Protein AF-A0ABD7RYA9-F1 (afdb_monomer)

pLDDT: mean 83.53, std 17.78, range [41.12, 98.0]

Secondary structure (DSSP, 8-state):
-PPP---GGG--EEEE--GGGGTSSSS----SEEES-HHHHHHHHHHHHGGG-EEEEPPTT-----

Structure (mmCIF, N/CA/C/O backbone):
data_AF-A0ABD7RYA9-F1
#
_entry.id   AF-A0ABD7RYA9-F1
#
loop_
_atom_site.group_PDB
_atom_site.id
_atom_site.type_symbol
_atom_site.label_atom_id
_atom_site.label_alt_id
_atom_site.label_comp_id
_atom_site.label_asym_id
_atom_site.label_entity_id
_atom_site.label_seq_id
_atom_site.pdbx_PDB_ins_code
_atom_site.Cartn_x
_atom_site.Cartn_y
_atom_site.Cartn_z
_atom_site.occupancy
_atom_site.B_iso_or_equiv
_atom_site.auth_seq_id
_atom_site.auth_comp_id
_atom_site.auth_asym_id
_atom_site.auth_atom_id
_atom_site.pdbx_PDB_model_num
ATOM 1 N N . MET A 1 1 ? 27.060 -11.730 6.286 1.00 41.12 1 MET A N 1
ATOM 2 C CA . MET A 1 1 ? 26.369 -11.819 4.987 1.00 41.12 1 MET A CA 1
ATOM 3 C C . MET A 1 1 ? 25.504 -10.584 4.904 1.00 41.12 1 MET A C 1
ATOM 5 O O . MET A 1 1 ? 24.606 -10.468 5.724 1.00 41.12 1 MET A O 1
ATOM 9 N N . SER A 1 2 ? 25.869 -9.617 4.067 1.00 47.31 2 SER A N 1
ATOM 10 C CA . SER A 1 2 ? 25.067 -8.402 3.898 1.00 47.31 2 SER A CA 1
ATOM 11 C C . SER A 1 2 ? 23.805 -8.773 3.130 1.00 47.31 2 SER A C 1
ATOM 13 O O . SER A 1 2 ? 23.902 -9.465 2.115 1.00 47.31 2 SER A O 1
ATOM 15 N N . GLU A 1 3 ? 22.639 -8.381 3.638 1.00 57.59 3 GLU A N 1
ATOM 16 C CA . GLU A 1 3 ? 21.382 -8.498 2.899 1.00 57.59 3 GLU A CA 1
ATOM 17 C C . GLU A 1 3 ? 21.542 -7.802 1.540 1.00 57.59 3 GLU A C 1
ATOM 19 O O . GLU A 1 3 ? 22.237 -6.781 1.461 1.00 57.59 3 GLU A O 1
ATOM 24 N N . PRO A 1 4 ? 20.979 -8.355 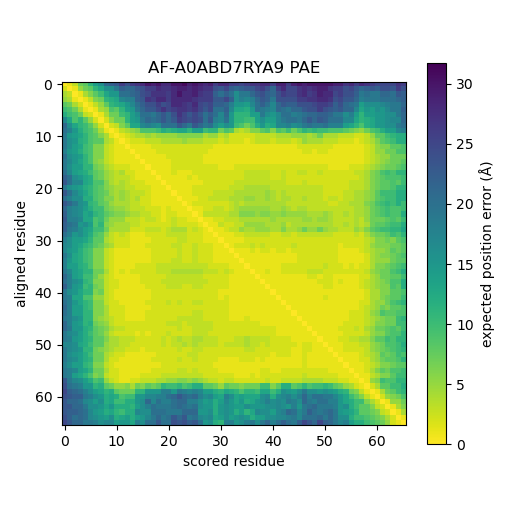0.449 1.00 47.78 4 PRO A N 1
ATOM 25 C CA . PRO A 1 4 ? 21.025 -7.669 -0.827 1.00 47.78 4 PRO A CA 1
ATOM 26 C C . PRO A 1 4 ? 20.321 -6.330 -0.631 1.00 47.78 4 PRO A C 1
ATOM 28 O O . PRO A 1 4 ? 19.145 -6.298 -0.271 1.00 47.78 4 PRO A O 1
ATOM 31 N N . ALA A 1 5 ? 21.051 -5.232 -0.828 1.00 54.25 5 ALA A N 1
ATOM 32 C CA . ALA A 1 5 ? 20.454 -3.914 -0.908 1.00 54.25 5 ALA A CA 1
ATOM 33 C C . ALA A 1 5 ? 19.475 -3.964 -2.084 1.00 54.25 5 ALA A C 1
ATOM 35 O O . ALA A 1 5 ? 19.885 -3.942 -3.244 1.00 54.25 5 ALA A O 1
ATOM 36 N N . VAL A 1 6 ? 18.191 -4.160 -1.785 1.00 51.16 6 VAL A N 1
ATOM 37 C CA . VAL A 1 6 ? 17.135 -4.072 -2.781 1.00 51.16 6 VAL A CA 1
ATOM 38 C C . VAL A 1 6 ? 17.170 -2.629 -3.240 1.00 51.16 6 VAL A C 1
ATOM 40 O O . VAL A 1 6 ? 16.820 -1.725 -2.486 1.00 51.16 6 VAL A O 1
ATOM 43 N N . GLU A 1 7 ? 17.696 -2.409 -4.440 1.00 53.06 7 GLU A N 1
ATOM 44 C CA . GLU A 1 7 ? 17.750 -1.091 -5.046 1.00 53.06 7 GLU A CA 1
ATOM 45 C C . GLU A 1 7 ? 16.306 -0.582 -5.148 1.00 53.06 7 GLU A C 1
ATOM 47 O O . GLU A 1 7 ? 15.530 -1.019 -5.999 1.00 53.06 7 GLU A O 1
ATOM 52 N N . VAL A 1 8 ? 15.929 0.326 -4.242 1.00 54.78 8 VAL A N 1
ATOM 53 C CA . VAL A 1 8 ? 14.599 0.963 -4.194 1.00 54.78 8 VAL A CA 1
ATOM 54 C C . VAL A 1 8 ? 14.266 1.620 -5.546 1.00 54.78 8 VAL A C 1
ATOM 56 O O . VAL A 1 8 ? 13.104 1.721 -5.913 1.00 54.78 8 VAL A O 1
ATOM 59 N N . SER A 1 9 ? 15.301 1.925 -6.338 1.00 60.69 9 SER A N 1
ATOM 60 C CA . SER A 1 9 ? 15.287 2.291 -7.762 1.00 60.69 9 SER A CA 1
ATOM 61 C C . SER A 1 9 ? 14.303 1.491 -8.637 1.00 60.69 9 SER A C 1
ATOM 63 O O . SER A 1 9 ? 13.676 2.061 -9.529 1.00 60.69 9 SER A O 1
ATOM 65 N N . ALA A 1 10 ? 14.115 0.189 -8.388 1.00 78.25 10 ALA A N 1
ATOM 66 C CA . ALA A 1 10 ? 13.224 -0.632 -9.212 1.00 78.25 10 ALA A CA 1
ATOM 67 C C . ALA A 1 10 ? 11.733 -0.482 -8.858 1.00 78.25 10 ALA A C 1
ATOM 69 O O . ALA A 1 10 ? 10.876 -0.813 -9.679 1.00 78.25 10 ALA A O 1
ATOM 70 N N . TYR A 1 11 ? 11.404 -0.007 -7.654 1.00 87.19 11 TYR A N 1
ATOM 71 C CA . TYR A 1 11 ? 10.033 0.059 -7.157 1.00 87.19 11 TYR A CA 1
ATOM 72 C C . TYR A 1 11 ? 9.552 1.503 -7.105 1.00 87.19 11 TYR A C 1
ATOM 74 O O . TYR A 1 11 ? 9.956 2.284 -6.252 1.00 87.19 11 TYR A O 1
ATOM 82 N N . ARG A 1 12 ? 8.651 1.841 -8.024 1.00 91.50 12 ARG A N 1
ATOM 83 C CA . ARG A 1 12 ? 8.144 3.202 -8.209 1.00 91.50 12 ARG A CA 1
ATOM 84 C C . ARG A 1 12 ? 6.801 3.442 -7.545 1.00 91.50 12 ARG A C 1
ATOM 86 O O . ARG A 1 12 ? 6.374 4.580 -7.488 1.00 91.50 12 ARG A O 1
ATOM 93 N N . PHE A 1 13 ? 6.116 2.406 -7.069 1.00 94.31 13 PHE A N 1
ATOM 94 C CA . PHE A 1 13 ? 4.753 2.533 -6.559 1.00 94.31 13 PHE A CA 1
ATOM 95 C C . PHE A 1 13 ? 4.589 1.834 -5.214 1.00 94.31 13 PHE A C 1
ATOM 97 O O . PHE A 1 13 ? 4.879 0.645 -5.084 1.00 94.31 13 PHE A O 1
ATOM 104 N N . ALA A 1 14 ? 4.065 2.556 -4.230 1.00 95.19 14 ALA A N 1
ATOM 105 C CA . 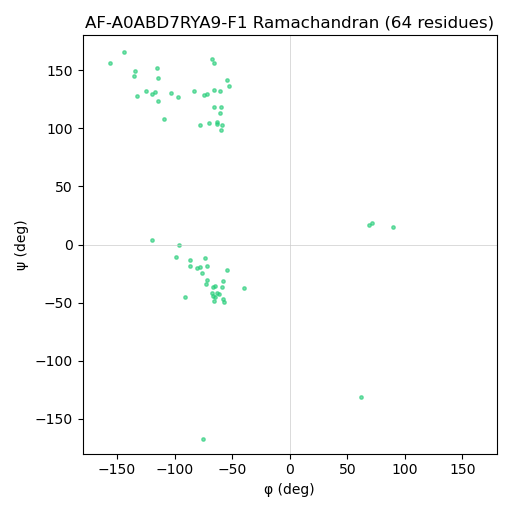ALA A 1 14 ? 3.706 2.042 -2.918 1.00 95.19 14 ALA A CA 1
ATOM 106 C C . ALA A 1 14 ? 2.190 1.846 -2.808 1.00 95.19 14 ALA A C 1
ATOM 108 O O . ALA A 1 14 ? 1.414 2.750 -3.115 1.00 95.19 14 ALA A O 1
ATOM 109 N N . LEU A 1 15 ? 1.771 0.664 -2.354 1.00 96.81 15 LEU A N 1
ATOM 110 C CA . LEU A 1 15 ? 0.377 0.334 -2.067 1.00 96.81 15 LEU A CA 1
ATOM 111 C C . LEU A 1 15 ? 0.091 0.499 -0.572 1.00 96.81 15 LEU A C 1
ATOM 113 O O . LEU A 1 15 ? 0.727 -0.149 0.253 1.00 96.81 15 LEU A O 1
ATOM 117 N N . TYR A 1 16 ? -0.933 1.272 -0.236 1.00 96.56 16 TYR A N 1
ATOM 118 C CA . TYR A 1 16 ? -1.453 1.459 1.115 1.00 96.56 16 TYR A CA 1
ATOM 119 C C . TYR A 1 16 ? -2.883 0.916 1.225 1.00 96.56 16 TYR A C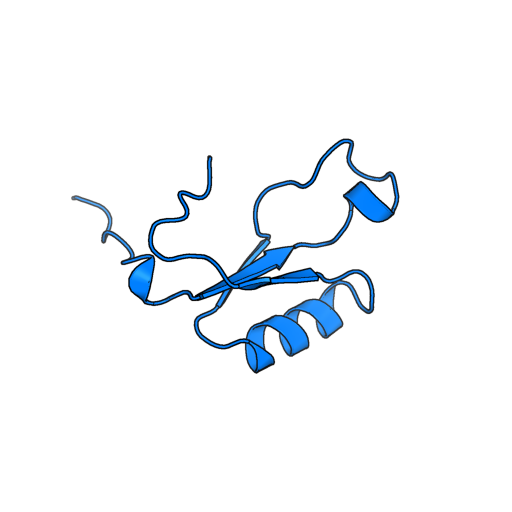 1
ATOM 121 O O . TYR A 1 16 ? -3.642 0.901 0.252 1.00 96.56 16 TYR A O 1
ATOM 129 N N . SER A 1 17 ? -3.261 0.479 2.428 1.00 94.38 17 SER A N 1
ATOM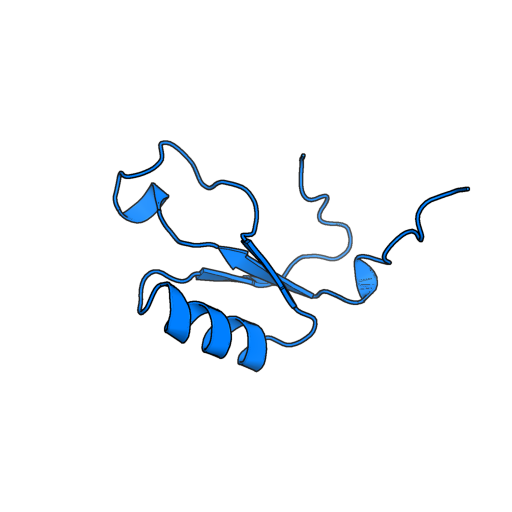 130 C CA . SER A 1 17 ? -4.594 -0.072 2.716 1.00 94.38 17 SER A CA 1
ATOM 131 C C . SER A 1 17 ? -5.692 0.986 2.876 1.00 94.38 17 SER A C 1
ATOM 133 O O . SER A 1 17 ? -6.868 0.639 2.807 1.00 94.38 17 SER A O 1
ATOM 135 N N . GLY A 1 18 ? -5.323 2.248 3.132 1.00 93.06 18 GLY A N 1
ATOM 136 C CA . GLY A 1 18 ? -6.262 3.350 3.375 1.00 93.06 18 GLY A CA 1
ATOM 137 C C . GLY A 1 18 ? -6.995 3.281 4.723 1.00 93.06 18 GLY A C 1
ATOM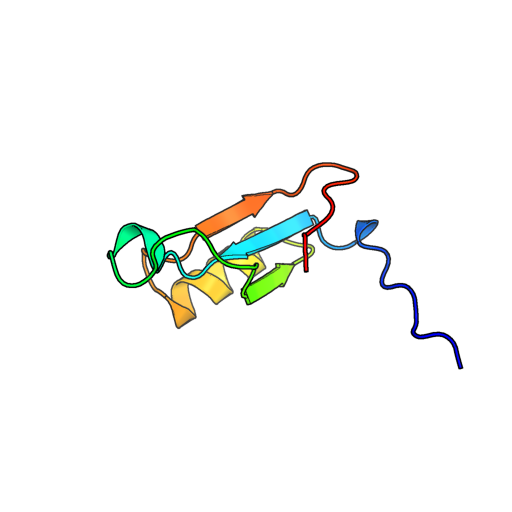 138 O O . GLY A 1 18 ? -8.044 3.905 4.884 1.00 93.06 18 GLY A O 1
ATOM 139 N N . ALA A 1 19 ? -6.484 2.512 5.692 1.00 93.25 19 ALA A N 1
ATOM 140 C CA . ALA A 1 19 ? -7.118 2.312 6.998 1.00 93.25 19 ALA A CA 1
ATOM 141 C C . ALA A 1 19 ? -7.346 3.622 7.781 1.00 93.25 19 ALA A C 1
ATOM 143 O O . ALA A 1 19 ? -8.333 3.743 8.510 1.00 93.25 19 ALA A O 1
ATOM 144 N N . GLU A 1 20 ? -6.481 4.622 7.603 1.00 93.44 20 GLU A N 1
ATOM 145 C CA . GLU A 1 20 ? -6.601 5.939 8.231 1.00 93.44 20 GLU A CA 1
ATOM 146 C C . GLU A 1 20 ? -7.847 6.691 7.750 1.00 93.44 20 GLU A C 1
ATOM 148 O O . GLU A 1 20 ? -8.54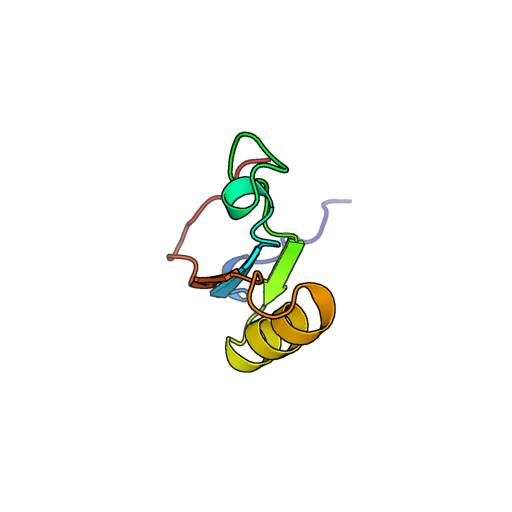2 7.343 8.528 1.00 93.44 20 GLU A O 1
ATOM 153 N N . ARG A 1 21 ? -8.208 6.519 6.475 1.00 89.88 21 ARG A N 1
ATOM 154 C CA . ARG A 1 21 ? -9.377 7.168 5.861 1.00 89.88 21 ARG A CA 1
ATOM 155 C C . ARG A 1 21 ? -10.698 6.582 6.357 1.00 89.88 21 ARG A C 1
ATOM 157 O O . ARG A 1 21 ? -11.739 7.217 6.219 1.00 89.88 21 ARG A O 1
ATOM 164 N N . LEU A 1 22 ? -10.644 5.386 6.939 1.00 89.94 22 LEU A N 1
ATOM 165 C CA . LEU A 1 22 ? -11.771 4.698 7.564 1.00 89.94 22 LEU A CA 1
ATOM 166 C C . LEU A 1 22 ? -11.835 4.921 9.083 1.00 89.94 22 LEU A C 1
ATOM 168 O O . LEU A 1 22 ? -12.719 4.375 9.738 1.00 89.94 22 LEU A O 1
ATOM 172 N N . GLY A 1 23 ? -10.897 5.683 9.660 1.00 93.50 23 GLY A N 1
ATOM 173 C CA . GLY A 1 23 ? -10.783 5.855 11.110 1.00 93.50 23 GLY A CA 1
ATOM 174 C C . GLY A 1 23 ? -10.330 4.591 11.851 1.00 93.50 23 GLY A C 1
ATOM 175 O O . GLY A 1 23 ? -10.510 4.498 13.062 1.00 93.50 23 GLY A O 1
ATOM 176 N N . LEU A 1 24 ? -9.760 3.611 11.137 1.00 91.88 24 LEU A N 1
ATOM 177 C CA . LEU A 1 24 ? -9.228 2.371 11.716 1.00 91.88 24 LEU A CA 1
ATOM 178 C C . LEU A 1 24 ? -7.773 2.524 12.183 1.00 91.88 24 LEU A C 1
ATOM 180 O O . LEU A 1 24 ? -7.294 1.722 12.981 1.00 91.88 24 LEU A O 1
ATOM 184 N N . ALA A 1 25 ? -7.080 3.551 11.690 1.00 92.62 25 ALA A N 1
ATOM 185 C CA . ALA A 1 25 ? -5.741 3.945 12.108 1.00 92.62 25 ALA A CA 1
ATOM 186 C C . ALA A 1 25 ? -5.685 5.465 12.319 1.00 92.62 25 ALA A C 1
ATOM 188 O O . ALA A 1 25 ? -6.404 6.213 11.659 1.00 92.62 25 ALA A O 1
ATOM 189 N N . ALA A 1 26 ? -4.832 5.917 13.243 1.00 91.31 26 ALA A N 1
ATOM 190 C CA . ALA A 1 26 ? -4.659 7.342 13.529 1.00 91.31 26 ALA A CA 1
ATOM 191 C C . ALA A 1 26 ? -3.908 8.082 12.408 1.00 91.31 26 ALA A C 1
ATOM 193 O O . ALA A 1 26 ? -4.158 9.260 12.168 1.00 91.31 26 ALA A O 1
ATOM 194 N N . GLU A 1 27 ? -3.006 7.386 11.719 1.00 91.88 27 GLU A N 1
ATOM 195 C CA . GLU A 1 27 ? -2.181 7.924 10.644 1.00 91.88 27 GLU A CA 1
ATOM 196 C C . GLU A 1 27 ? -1.962 6.881 9.547 1.00 91.88 27 GLU A C 1
ATOM 198 O O . GLU A 1 27 ? -2.229 5.687 9.730 1.00 91.88 27 GLU A O 1
ATOM 203 N N . ARG A 1 28 ? -1.476 7.342 8.391 1.00 88.56 28 ARG A N 1
ATOM 204 C CA . ARG A 1 28 ? -1.060 6.453 7.309 1.00 88.56 28 ARG A CA 1
ATOM 205 C C . ARG A 1 28 ? 0.153 5.648 7.769 1.00 88.56 28 ARG A C 1
ATOM 207 O O . ARG A 1 28 ? 1.197 6.217 8.066 1.00 88.56 28 ARG A O 1
ATOM 214 N N . GLY A 1 29 ? -0.000 4.328 7.811 1.00 86.94 29 GLY A N 1
ATOM 215 C CA . GLY A 1 29 ? 1.094 3.409 8.119 1.00 86.94 29 GLY A CA 1
ATOM 216 C C . GLY A 1 29 ? 2.068 3.226 6.953 1.00 86.94 29 GLY A C 1
ATOM 217 O O . 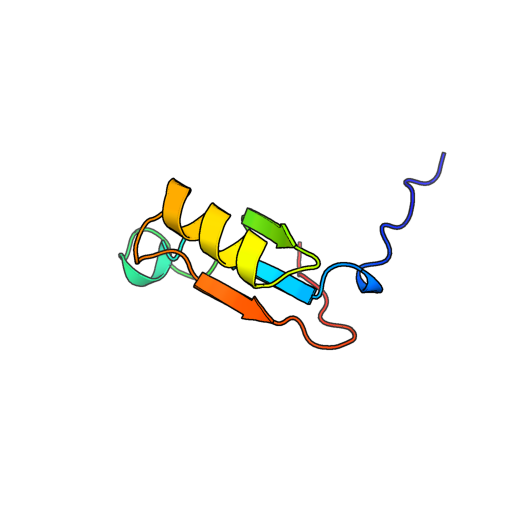GLY A 1 29 ? 2.020 3.939 5.950 1.00 86.94 29 GLY A O 1
ATOM 218 N N . GLN A 1 30 ? 2.933 2.221 7.065 1.00 90.56 30 GLN A N 1
ATOM 219 C CA . GLN A 1 30 ? 3.840 1.838 5.984 1.00 90.56 30 GLN A CA 1
ATOM 220 C C . GLN A 1 30 ? 3.100 1.290 4.756 1.00 90.56 30 GLN A C 1
ATOM 222 O O . GLN A 1 30 ? 1.984 0.770 4.883 1.00 90.56 30 GLN A O 1
ATOM 227 N N . PRO A 1 31 ? 3.729 1.359 3.566 1.00 93.94 31 PRO A N 1
ATOM 228 C CA . PRO A 1 31 ? 3.255 0.615 2.412 1.00 93.94 31 PRO A CA 1
ATOM 229 C C . PRO A 1 31 ? 3.097 -0.867 2.752 1.00 93.94 31 PRO A C 1
ATOM 231 O O . PRO A 1 31 ? 3.979 -1.484 3.344 1.00 93.94 31 PRO A O 1
ATOM 234 N N . ILE A 1 32 ? 1.991 -1.456 2.315 1.00 94.38 32 ILE A N 1
ATOM 235 C CA . ILE A 1 32 ? 1.752 -2.897 2.412 1.00 94.38 32 ILE A CA 1
ATOM 236 C C . ILE A 1 32 ? 2.616 -3.657 1.400 1.00 94.38 32 ILE A C 1
ATOM 238 O O . ILE A 1 32 ? 3.037 -4.783 1.655 1.00 94.38 32 ILE A O 1
ATOM 242 N N . ALA A 1 33 ? 2.853 -3.057 0.233 1.00 94.50 33 ALA A N 1
ATOM 243 C CA . ALA A 1 33 ? 3.671 -3.636 -0.822 1.00 94.50 33 ALA A CA 1
ATOM 244 C C . ALA A 1 33 ? 4.241 -2.549 -1.737 1.00 94.50 33 ALA A C 1
ATOM 246 O O . ALA A 1 33 ? 3.663 -1.467 -1.871 1.00 94.50 33 ALA A O 1
ATOM 247 N N . LEU A 1 34 ? 5.351 -2.879 -2.395 1.00 94.12 34 LEU A N 1
ATOM 248 C CA . LEU A 1 34 ? 6.010 -2.042 -3.389 1.00 94.12 34 LEU A CA 1
ATOM 249 C C . LEU A 1 34 ? 5.953 -2.709 -4.764 1.00 94.12 34 LEU A C 1
ATOM 251 O O . LEU A 1 34 ? 6.076 -3.929 -4.882 1.00 94.12 34 LEU A O 1
ATOM 255 N N . PHE A 1 35 ? 5.782 -1.902 -5.805 1.00 94.31 35 PHE A N 1
ATOM 256 C CA . PHE A 1 35 ? 5.639 -2.353 -7.183 1.00 94.31 35 PHE A CA 1
ATOM 257 C C . PHE A 1 35 ? 6.487 -1.505 -8.128 1.00 94.31 35 PHE A C 1
ATOM 259 O O . PHE A 1 35 ? 6.620 -0.294 -7.963 1.00 94.31 35 PHE A O 1
ATOM 266 N N . ALA A 1 36 ? 7.030 -2.151 -9.155 1.00 93.19 36 ALA A N 1
ATOM 267 C CA . ALA A 1 36 ? 7.674 -1.468 -10.274 1.00 93.19 36 ALA A CA 1
ATOM 268 C C . ALA A 1 36 ? 6.651 -0.856 -11.254 1.00 93.19 36 ALA A C 1
ATOM 270 O O . ALA A 1 36 ? 6.965 0.100 -11.954 1.00 93.19 36 ALA A O 1
ATOM 271 N N . ASP A 1 37 ? 5.431 -1.404 -11.289 1.00 94.12 37 ASP A N 1
ATOM 272 C CA . ASP A 1 37 ? 4.375 -1.076 -12.250 1.00 94.12 37 ASP A CA 1
ATOM 273 C C . ASP A 1 37 ? 3.076 -0.652 -11.548 1.00 94.12 37 ASP A C 1
ATOM 275 O O . ASP A 1 37 ? 2.576 -1.337 -10.647 1.00 94.12 37 ASP A O 1
ATOM 279 N N . GLU A 1 38 ? 2.504 0.464 -11.996 1.00 95.62 38 GLU A N 1
ATOM 280 C CA . GLU A 1 38 ? 1.304 1.059 -11.408 1.00 95.62 38 GLU A CA 1
ATOM 281 C C . GLU A 1 38 ? 0.066 0.181 -11.611 1.00 95.62 38 GLU A C 1
ATOM 283 O O . GLU A 1 38 ? -0.748 0.016 -10.698 1.00 95.62 38 GLU A O 1
ATOM 288 N N . ALA A 1 39 ? -0.093 -0.400 -12.805 1.00 97.31 39 ALA A N 1
ATOM 289 C CA . ALA A 1 39 ? -1.275 -1.185 -13.144 1.00 97.31 39 ALA A CA 1
ATOM 290 C C . ALA A 1 39 ? -1.381 -2.425 -12.248 1.00 97.31 39 ALA A C 1
ATOM 292 O O . ALA A 1 39 ? -2.455 -2.739 -11.726 1.00 97.31 39 ALA A O 1
ATOM 293 N N . THR A 1 40 ? -0.248 -3.080 -12.004 1.00 97.06 40 THR A N 1
ATOM 294 C CA . THR A 1 40 ? -0.132 -4.219 -11.095 1.00 97.06 40 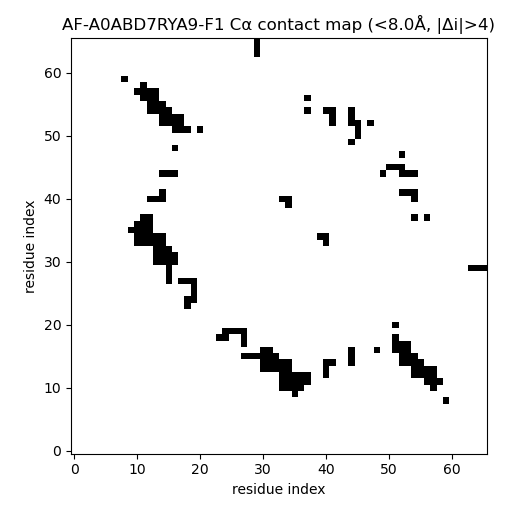THR A CA 1
ATOM 295 C C . THR A 1 40 ? -0.418 -3.808 -9.651 1.00 97.06 40 THR A C 1
ATOM 297 O O . THR A 1 40 ? -1.210 -4.479 -8.984 1.00 97.06 40 THR A O 1
ATOM 300 N N . ALA A 1 41 ? 0.138 -2.683 -9.183 1.00 97.12 41 ALA A N 1
ATOM 301 C CA . ALA A 1 41 ? -0.131 -2.149 -7.845 1.00 97.12 41 ALA A CA 1
ATOM 302 C C . ALA A 1 41 ? -1.629 -1.886 -7.625 1.00 97.12 41 ALA A C 1
ATOM 304 O O . ALA A 1 41 ? -2.210 -2.320 -6.627 1.00 97.12 41 ALA A O 1
ATOM 305 N N . ARG A 1 42 ? -2.284 -1.233 -8.594 1.00 97.44 42 ARG A N 1
ATOM 306 C CA . ARG A 1 42 ? -3.720 -0.921 -8.547 1.00 97.44 42 ARG A CA 1
ATOM 307 C C . ARG A 1 42 ? -4.580 -2.175 -8.602 1.00 97.44 42 ARG A C 1
ATOM 309 O O . ARG A 1 42 ? -5.535 -2.287 -7.835 1.00 97.44 42 ARG A O 1
ATOM 316 N N . ALA A 1 43 ? -4.256 -3.124 -9.478 1.00 98.00 43 ALA A N 1
ATOM 317 C CA . ALA A 1 43 ? -4.985 -4.385 -9.576 1.00 98.00 43 ALA A CA 1
ATOM 318 C C . ALA A 1 43 ? -4.894 -5.186 -8.268 1.00 98.00 43 ALA A C 1
ATOM 320 O O . ALA A 1 43 ? -5.904 -5.703 -7.784 1.00 98.00 43 ALA A O 1
ATOM 321 N N . HIS A 1 44 ? -3.701 -5.239 -7.671 1.00 97.44 44 HIS A N 1
ATOM 322 C CA . HIS A 1 44 ? -3.469 -5.912 -6.400 1.00 97.44 44 HIS A CA 1
ATOM 323 C C . HIS A 1 44 ? -4.213 -5.223 -5.251 1.00 97.44 44 HIS A C 1
ATOM 325 O O . HIS A 1 44 ? -4.959 -5.873 -4.518 1.00 97.44 44 HIS A O 1
ATOM 331 N N . GLY A 1 45 ? -4.086 -3.898 -5.145 1.00 97.44 45 GLY A N 1
ATOM 332 C CA . GLY A 1 45 ? -4.784 -3.095 -4.147 1.00 97.44 45 GLY A CA 1
ATOM 333 C C . GLY A 1 45 ? -6.297 -3.255 -4.231 1.00 97.44 45 GLY A C 1
ATOM 334 O O . GLY A 1 45 ? -6.933 -3.594 -3.235 1.00 97.44 45 GLY A O 1
ATOM 335 N N . ARG A 1 46 ? -6.875 -3.124 -5.431 1.00 96.94 46 ARG A N 1
ATOM 336 C CA . ARG A 1 46 ? -8.320 -3.284 -5.648 1.00 96.94 46 ARG A CA 1
ATOM 337 C C . ARG A 1 46 ? -8.821 -4.664 -5.231 1.00 96.94 46 ARG A C 1
ATOM 339 O O . ARG A 1 46 ? -9.931 -4.781 -4.721 1.00 96.94 46 ARG A O 1
ATOM 346 N N . ARG A 1 47 ? -8.020 -5.711 -5.442 1.00 97.50 47 ARG A N 1
ATOM 347 C CA . ARG A 1 47 ? -8.370 -7.073 -5.028 1.00 97.50 47 ARG A CA 1
ATOM 348 C C . ARG A 1 47 ? -8.429 -7.224 -3.503 1.00 97.50 47 ARG A C 1
ATOM 350 O O . ARG A 1 47 ? -9.266 -7.985 -3.030 1.00 97.50 47 ARG A O 1
ATOM 357 N N . LEU A 1 48 ? -7.550 -6.553 -2.758 1.00 95.81 48 LEU A N 1
ATOM 358 C CA . LEU A 1 48 ? -7.446 -6.704 -1.301 1.00 95.81 48 LEU A CA 1
ATOM 359 C C . LEU A 1 48 ? -8.318 -5.717 -0.521 1.00 95.81 48 LEU A C 1
ATOM 361 O O . LEU A 1 48 ? -8.994 -6.112 0.424 1.00 95.81 48 LEU A O 1
ATOM 365 N N . TYR A 1 49 ? -8.300 -4.447 -0.918 1.00 94.25 49 TYR A N 1
ATOM 366 C CA . TYR A 1 49 ? -8.897 -3.342 -0.163 1.00 94.25 49 TYR A CA 1
ATOM 367 C C . TYR A 1 49 ? -9.994 -2.611 -0.947 1.00 94.25 49 TYR A C 1
ATOM 369 O O . TYR A 1 49 ? -10.549 -1.625 -0.468 1.00 94.25 49 TYR A O 1
ATOM 377 N N . GLY A 1 50 ? -10.338 -3.081 -2.151 1.00 94.19 50 GLY A N 1
ATOM 378 C CA . GLY A 1 50 ? -11.395 -2.481 -2.960 1.00 94.19 50 GLY A CA 1
ATOM 379 C C . GLY A 1 50 ? -11.080 -1.036 -3.339 1.00 94.19 50 GLY A C 1
ATOM 380 O O . GLY A 1 50 ? -9.993 -0.733 -3.827 1.00 94.19 50 GLY A O 1
ATOM 381 N N . GLU A 1 51 ? -12.045 -0.145 -3.130 1.00 93.50 51 GLU A N 1
ATOM 382 C CA . GLU A 1 51 ? -11.904 1.292 -3.398 1.00 93.50 51 GLU A CA 1
ATOM 383 C C . GLU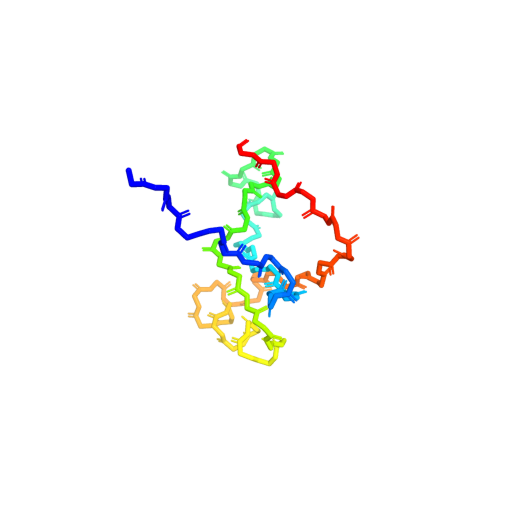 A 1 51 ? -11.023 2.035 -2.381 1.00 93.50 51 GLU A C 1
ATOM 385 O O . GLU A 1 51 ? -10.638 3.176 -2.625 1.00 93.50 51 GLU A O 1
ATOM 390 N N . PHE A 1 52 ? -10.687 1.394 -1.257 1.00 93.44 52 PHE A N 1
ATOM 391 C CA . PHE A 1 52 ? -9.882 1.997 -0.193 1.00 93.44 52 PHE A CA 1
ATOM 392 C C . PHE A 1 52 ? -8.377 1.849 -0.426 1.00 93.44 52 PHE A C 1
ATOM 394 O O . PHE A 1 52 ? -7.591 2.535 0.223 1.00 93.44 52 PHE A O 1
ATOM 401 N N . ALA A 1 53 ? -7.977 0.990 -1.369 1.00 95.31 53 ALA A N 1
ATOM 402 C CA . ALA A 1 53 ? -6.588 0.874 -1.780 1.00 95.31 53 ALA A CA 1
ATOM 403 C C . ALA A 1 53 ? -6.072 2.201 -2.339 1.00 95.31 53 ALA A C 1
ATOM 405 O O . ALA A 1 53 ? -6.677 2.790 -3.238 1.00 95.31 53 ALA A O 1
ATOM 406 N N . GLU A 1 54 ? -4.901 2.615 -1.876 1.00 95.69 54 GLU A N 1
ATOM 407 C CA . GLU A 1 54 ? -4.222 3.793 -2.393 1.00 95.69 54 GLU A CA 1
ATOM 408 C C . GLU A 1 54 ? -2.863 3.408 -2.960 1.00 95.69 54 GLU A C 1
ATOM 410 O O . GLU A 1 54 ? -2.084 2.717 -2.311 1.00 95.69 54 GLU A O 1
ATOM 415 N N . VAL A 1 55 ? -2.589 3.843 -4.187 1.00 96.12 55 VAL A N 1
ATOM 416 C CA . VAL A 1 55 ? -1.299 3.641 -4.848 1.00 96.12 55 VAL A CA 1
ATOM 417 C C . VAL A 1 55 ? -0.658 5.003 -5.040 1.00 96.12 55 VAL A C 1
ATOM 419 O O . VAL A 1 55 ? -1.271 5.879 -5.653 1.00 96.12 55 VAL A O 1
ATOM 422 N N . VAL A 1 56 ? 0.553 5.162 -4.515 1.00 94.88 56 VAL A N 1
ATOM 423 C CA . VAL A 1 56 ? 1.339 6.400 -4.564 1.00 94.88 56 VAL A CA 1
ATOM 424 C C . VAL A 1 56 ? 2.613 6.138 -5.360 1.00 94.88 56 VAL A C 1
ATOM 426 O O . VAL A 1 56 ? 3.284 5.138 -5.109 1.00 94.88 56 VAL A O 1
ATOM 429 N N . GLU A 1 57 ? 2.936 7.004 -6.323 1.00 92.75 57 GLU A N 1
ATOM 430 C CA . GLU A 1 57 ? 4.243 6.976 -6.990 1.00 92.75 57 GLU A CA 1
ATOM 431 C C . GLU A 1 57 ? 5.308 7.541 -6.040 1.00 92.75 57 GLU A C 1
ATOM 433 O O . GLU A 1 57 ? 5.120 8.611 -5.466 1.00 92.75 57 GLU A O 1
ATOM 438 N N . LEU A 1 58 ? 6.399 6.803 -5.860 1.00 89.00 58 LEU A N 1
ATOM 439 C CA . LEU A 1 58 ? 7.529 7.172 -5.018 1.00 89.00 58 LEU A CA 1
ATOM 440 C C . LEU A 1 58 ? 8.468 8.095 -5.796 1.00 89.00 58 LEU A C 1
ATOM 442 O O . LEU A 1 58 ? 8.836 7.797 -6.937 1.00 89.00 58 LEU A O 1
ATOM 446 N N . GLY A 1 59 ? 8.876 9.203 -5.176 1.00 76.69 59 GLY A N 1
ATOM 447 C CA . GLY A 1 59 ? 9.913 10.068 -5.731 1.00 76.69 59 GLY A CA 1
ATOM 448 C C . GLY A 1 59 ? 11.291 9.394 -5.738 1.00 76.69 59 GLY A C 1
ATOM 449 O O . GLY A 1 59 ? 11.558 8.464 -4.972 1.00 76.69 59 GLY A O 1
ATOM 450 N N . GLU A 1 60 ? 12.207 9.884 -6.579 1.00 61.28 60 GLU A N 1
ATOM 451 C CA . GLU A 1 60 ? 13.610 9.457 -6.522 1.00 61.28 60 GLU A CA 1
ATOM 452 C C . GLU A 1 60 ? 14.200 9.808 -5.143 1.00 61.28 60 GLU A C 1
ATOM 454 O O . GLU A 1 60 ? 14.343 10.980 -4.795 1.00 61.28 60 GLU A O 1
ATOM 459 N N . GLY A 1 61 ? 14.533 8.784 -4.349 1.00 56.53 61 GLY A N 1
ATOM 460 C CA . GLY A 1 61 ? 15.132 8.944 -3.020 1.00 56.53 61 GLY A CA 1
ATOM 461 C C . GLY A 1 61 ? 14.143 9.043 -1.855 1.00 56.53 61 GLY A C 1
ATOM 462 O O . GLY A 1 61 ? 14.547 9.441 -0.764 1.00 56.53 61 GLY A O 1
ATOM 463 N N . GLU A 1 62 ? 12.870 8.691 -2.048 1.00 55.31 62 GLU A N 1
ATOM 464 C CA . GLU A 1 62 ? 11.902 8.684 -0.951 1.00 55.31 62 GLU A CA 1
ATOM 465 C C . GLU A 1 62 ? 12.202 7.543 0.034 1.00 55.31 62 GLU A C 1
ATOM 467 O O . GLU A 1 62 ? 12.000 6.358 -0.237 1.00 55.31 62 GLU A O 1
ATOM 472 N N . GLU A 1 63 ? 12.763 7.915 1.183 1.00 54.12 63 GLU A N 1
ATOM 473 C CA . GLU A 1 63 ? 13.154 6.992 2.239 1.00 54.12 63 GLU A CA 1
ATOM 474 C C . GLU A 1 63 ? 11.898 6.567 3.010 1.00 54.12 63 GLU A C 1
ATOM 476 O O . GLU A 1 63 ? 11.335 7.324 3.808 1.00 54.12 63 GLU A O 1
ATOM 481 N N . LEU A 1 64 ? 11.423 5.352 2.731 1.00 57.41 64 LEU A N 1
ATOM 482 C CA . LEU A 1 64 ? 10.320 4.737 3.463 1.00 57.41 64 LEU A CA 1
ATOM 483 C C . LEU A 1 64 ? 10.770 4.542 4.914 1.00 57.41 64 LEU A C 1
ATOM 485 O O . LEU A 1 64 ? 11.593 3.675 5.206 1.00 57.41 64 LEU A O 1
ATOM 489 N N . ARG A 1 65 ? 10.282 5.400 5.815 1.00 50.69 65 ARG A N 1
ATOM 490 C CA . ARG A 1 65 ? 10.702 5.363 7.218 1.00 50.69 65 ARG A CA 1
ATOM 491 C C . ARG A 1 65 ? 10.239 4.055 7.886 1.00 50.69 65 ARG A C 1
ATOM 493 O O . ARG A 1 65 ? 9.073 3.684 7.702 1.00 50.69 65 ARG A O 1
ATOM 500 N N . PRO A 1 66 ? 11.135 3.374 8.628 1.00 46.50 66 PRO A N 1
ATOM 501 C CA . PRO A 1 66 ? 10.841 2.129 9.333 1.00 46.50 66 PRO A CA 1
ATOM 502 C C . PRO A 1 66 ? 9.847 2.312 10.485 1.00 46.50 66 PRO A C 1
ATOM 504 O O . PRO A 1 66 ? 9.655 3.460 10.944 1.00 46.50 66 PRO A O 1
#

Solvent-accessible surface area (backbone atoms only — not comparable to full-atom values): 4114 Å² total; per-residue (Å²): 133,82,76,80,80,74,62,62,87,62,44,38,27,35,29,33,63,44,45,34,83,71,71,76,33,96,54,84,73,73,63,78,46,75,21,66,44,64,69,60,40,48,55,53,30,39,73,75,43,41,90,43,32,41,75,44,78,55,59,96,83,68,76,81,74,130

Mean predicted aligned error: 7.39 Å

Nearest PDB structures (foldseek):
  7vb4-assembly1_A  TM=6.121E-01  e=8.954E+00  Sindbis virus

Organism: Ectopseudomonas mendocina (NCBI:txid300)

Sequence (66 aa):
MSEPAVEVSAYRFALYSGAERLGLAAERGQPIALFADEATARAHGRRLYGEFAEVVELGEGEELRP

Foldseek 3Di:
DDDPPPPCVQFFKFKFLLCCVVVNDVDGDFGPDTHSDPVVSVVVNCVPRNPSIDMDTDDDPRDRDD

Radius of gyration: 12.85 Å; Cα contacts (8 Å, |Δi|>4): 97; chains: 1; bounding box: 38×22×27 Å